Protein AF-A0A7X7MX00-F1 (afdb_monomer_lite)

Sequence (127 aa):
MGAYYIALYRVVNMSAEECCEIFKDGLYANQLFHKALGTADSYLDTKKLPGRKQWSAESHLKQYENDWIVDILDQTDTYELGYDYHQCGICKLCTDENCFDLAQYLCRFDFVLADIMGMKLERTMTA

pLDDT: mean 94.34, std 4.57, range [59.69, 97.88]

Foldseek 3Di:
DLVVLVVQVVPDPDDLVVSLVVVLVVCVVDPVNLVVLAAPCVVLPCVCVVVVQVVQVVLVVCPDVLDWNKDWDPDDPVGSTDIDTPDHSSCVVCVVVVNNVSQQSVQVVVVSSCVSNVHDDDDPDDD

Secondary structure (DSSP, 8-state):
-HHHHHHHHHHSSS-HHHHHHHHHHHHHH-HHHHHHH--HHHHH-GGGHHHHHHHHHHHTTT-STT--EEEEEPP-SS-S-EEEEEE-HHHHHHHHTT-GGGHHHHHHHHHHHHHHHT-----S---

Structure (mmCIF, N/CA/C/O backbone):
data_AF-A0A7X7MX00-F1
#
_entry.id   AF-A0A7X7MX00-F1
#
loop_
_atom_site.group_PDB
_atom_site.id
_atom_site.type_symbol
_atom_site.label_atom_id
_atom_site.label_alt_id
_atom_site.label_comp_id
_atom_site.label_asym_id
_atom_site.label_entity_id
_atom_site.label_seq_id
_atom_site.pdbx_PDB_ins_code
_atom_site.Cartn_x
_atom_site.Cartn_y
_atom_site.Cartn_z
_atom_site.occupancy
_atom_site.B_iso_or_equiv
_atom_site.auth_seq_id
_atom_site.auth_comp_id
_atom_site.auth_asym_id
_atom_site.auth_atom_id
_atom_site.pdbx_PDB_model_num
ATOM 1 N N . MET A 1 1 ? 7.329 -2.855 -1.623 1.00 82.94 1 MET A N 1
ATOM 2 C CA . MET A 1 1 ? 6.692 -3.592 -2.741 1.00 82.94 1 MET A CA 1
ATOM 3 C C . MET A 1 1 ? 6.724 -2.794 -4.037 1.00 82.94 1 MET A C 1
ATOM 5 O O . MET A 1 1 ? 7.304 -3.303 -4.981 1.00 82.94 1 MET A O 1
ATOM 9 N N . GLY A 1 2 ? 6.226 -1.547 -4.071 1.00 91.06 2 GLY A N 1
ATOM 10 C CA . GLY A 1 2 ? 6.208 -0.692 -5.276 1.00 91.06 2 GLY A CA 1
ATOM 11 C C . GLY A 1 2 ? 7.508 -0.657 -6.087 1.00 91.06 2 GLY A C 1
ATOM 12 O O . GLY A 1 2 ? 7.548 -1.136 -7.215 1.00 91.06 2 GLY A O 1
ATOM 13 N N . ALA A 1 3 ? 8.594 -0.181 -5.473 1.00 93.62 3 ALA A N 1
ATOM 14 C CA . ALA A 1 3 ? 9.901 -0.099 -6.131 1.00 93.62 3 ALA A CA 1
ATOM 15 C C . ALA A 1 3 ? 10.431 -1.460 -6.624 1.00 93.62 3 ALA A C 1
ATOM 17 O O . ALA A 1 3 ? 11.067 -1.530 -7.670 1.00 93.62 3 ALA A O 1
ATOM 18 N N . TYR A 1 4 ? 10.142 -2.551 -5.904 1.00 92.94 4 TYR A N 1
ATOM 19 C CA . TYR A 1 4 ? 10.567 -3.893 -6.311 1.00 92.94 4 TYR A CA 1
ATOM 20 C C . TYR A 1 4 ? 9.814 -4.370 -7.556 1.00 92.94 4 TYR A C 1
ATOM 22 O O . TYR A 1 4 ? 10.437 -4.893 -8.471 1.00 92.94 4 TYR A O 1
ATOM 30 N N . TYR A 1 5 ? 8.498 -4.150 -7.620 1.00 94.44 5 TYR A N 1
ATOM 31 C CA . TYR A 1 5 ? 7.704 -4.473 -8.806 1.00 94.44 5 TYR A CA 1
ATOM 32 C C . TYR A 1 5 ? 8.150 -3.655 -10.027 1.00 94.44 5 TYR A C 1
ATOM 34 O O . TYR A 1 5 ? 8.349 -4.224 -11.094 1.00 94.44 5 TYR A O 1
ATOM 42 N N . ILE A 1 6 ? 8.394 -2.348 -9.859 1.00 95.69 6 ILE A N 1
ATOM 43 C CA . ILE A 1 6 ? 8.926 -1.490 -10.933 1.00 95.69 6 ILE A CA 1
ATOM 44 C C . ILE A 1 6 ? 10.290 -2.011 -11.412 1.00 95.69 6 ILE A C 1
ATOM 46 O O . ILE A 1 6 ? 10.531 -2.111 -12.613 1.00 95.69 6 ILE A O 1
ATOM 50 N N . ALA A 1 7 ? 11.181 -2.374 -10.484 1.00 95.88 7 ALA A N 1
ATOM 51 C CA . ALA A 1 7 ? 12.486 -2.932 -10.822 1.00 95.88 7 ALA A CA 1
ATOM 52 C C . ALA A 1 7 ? 12.372 -4.278 -11.554 1.00 95.88 7 ALA A C 1
ATOM 54 O O . ALA A 1 7 ? 13.069 -4.481 -12.544 1.00 95.88 7 ALA A O 1
ATOM 55 N N . LEU A 1 8 ? 11.481 -5.167 -11.101 1.00 94.75 8 LEU A N 1
ATOM 56 C CA . LEU A 1 8 ? 11.204 -6.445 -11.755 1.00 94.75 8 LEU A CA 1
ATOM 57 C C . LEU A 1 8 ? 10.702 -6.221 -13.185 1.00 94.75 8 LEU A C 1
ATOM 59 O O . LEU A 1 8 ? 11.293 -6.758 -14.116 1.00 94.75 8 LEU A O 1
ATOM 63 N N . TYR A 1 9 ? 9.686 -5.374 -13.362 1.00 95.75 9 TYR A N 1
ATOM 64 C CA . TYR A 1 9 ? 9.115 -5.045 -14.669 1.00 95.75 9 TYR A CA 1
ATOM 65 C C . TYR A 1 9 ? 10.171 -4.537 -15.659 1.00 95.75 9 TYR A C 1
ATOM 67 O O . TYR A 1 9 ? 10.167 -4.921 -16.821 1.00 95.75 9 TYR A O 1
ATOM 75 N N . ARG A 1 10 ? 11.128 -3.725 -15.193 1.00 94.94 10 ARG A N 1
ATOM 76 C CA . ARG A 1 10 ? 12.205 -3.179 -16.038 1.00 94.94 10 ARG A CA 1
ATOM 77 C C . ARG A 1 10 ? 13.197 -4.223 -16.553 1.00 94.94 10 ARG A C 1
ATOM 79 O O . ARG A 1 10 ? 13.872 -3.956 -17.544 1.00 94.94 10 ARG A O 1
ATOM 86 N N . VAL A 1 11 ? 13.345 -5.358 -15.871 1.00 94.12 11 VAL A N 1
ATOM 87 C CA . VAL A 1 11 ? 14.343 -6.382 -16.230 1.00 94.12 11 VAL A CA 1
ATOM 88 C C . VAL A 1 11 ? 13.734 -7.614 -16.890 1.00 94.12 11 VAL A C 1
ATOM 90 O O . VAL A 1 11 ? 14.457 -8.379 -17.529 1.00 94.12 11 VAL A O 1
ATOM 93 N N . VAL A 1 12 ? 12.424 -7.821 -16.750 1.00 90.56 12 VAL A N 1
ATOM 94 C CA . VAL A 1 12 ? 11.714 -8.917 -17.414 1.00 90.56 12 VAL A CA 1
ATOM 95 C C . VAL A 1 12 ? 11.223 -8.471 -18.788 1.00 90.56 12 VAL A C 1
ATOM 97 O O . VAL A 1 12 ? 10.714 -7.371 -18.960 1.00 90.56 12 VAL A O 1
ATOM 100 N N . ASN A 1 13 ? 11.354 -9.336 -19.790 1.00 92.12 13 ASN A N 1
ATOM 101 C CA . ASN A 1 13 ? 10.825 -9.079 -21.129 1.00 92.12 13 ASN A CA 1
ATOM 102 C C . ASN A 1 13 ? 9.368 -9.564 -21.226 1.00 92.12 13 ASN A C 1
ATOM 104 O O . ASN A 1 13 ? 9.088 -10.553 -21.904 1.00 92.12 13 ASN A O 1
ATOM 108 N N . MET A 1 14 ? 8.473 -8.933 -20.463 1.00 94.75 14 MET A N 1
ATOM 109 C CA . MET A 1 14 ? 7.062 -9.321 -20.320 1.00 94.75 14 MET A CA 1
ATOM 110 C C . MET A 1 14 ? 6.166 -8.080 -20.289 1.00 94.75 14 MET A C 1
ATOM 112 O O . MET A 1 14 ? 6.632 -6.974 -20.017 1.00 94.75 14 MET A O 1
ATOM 116 N N . SER A 1 15 ? 4.871 -8.255 -20.548 1.00 95.94 15 SER A N 1
ATOM 117 C CA . SER A 1 15 ? 3.893 -7.183 -20.348 1.00 95.94 15 SER A CA 1
ATOM 118 C C . SER A 1 15 ? 3.704 -6.854 -18.861 1.00 95.94 15 SER A C 1
ATOM 120 O O . SER A 1 15 ? 4.012 -7.659 -17.979 1.00 95.94 15 SER A O 1
ATOM 122 N N . ALA A 1 16 ? 3.161 -5.668 -18.567 1.00 94.38 16 ALA A N 1
ATOM 123 C CA . ALA A 1 16 ? 2.866 -5.258 -17.193 1.00 94.38 16 ALA A CA 1
ATOM 124 C C . ALA A 1 16 ? 1.873 -6.212 -16.502 1.00 94.38 16 ALA A C 1
ATOM 126 O O . ALA A 1 16 ? 2.049 -6.532 -15.332 1.00 94.38 16 ALA A O 1
ATOM 127 N N . GLU A 1 17 ? 0.877 -6.725 -17.232 1.00 96.12 17 GLU A N 1
ATOM 128 C CA . GLU A 1 17 ? -0.080 -7.706 -16.703 1.00 96.12 17 GLU A CA 1
ATOM 129 C C . GLU A 1 17 ? 0.614 -9.031 -16.350 1.00 96.12 17 GLU A C 1
ATOM 131 O O . GLU A 1 17 ? 0.481 -9.508 -15.228 1.00 96.12 17 GLU A O 1
ATOM 136 N N . GLU A 1 18 ? 1.436 -9.589 -17.245 1.00 96.75 18 GLU A N 1
ATOM 137 C CA . GLU A 1 18 ? 2.188 -10.826 -16.967 1.00 96.75 18 GLU A CA 1
ATOM 138 C C . GLU A 1 18 ? 3.150 -10.661 -15.782 1.00 96.75 18 GLU A C 1
ATOM 140 O O . GLU A 1 18 ? 3.242 -11.535 -14.919 1.00 96.75 18 GLU A O 1
ATOM 145 N N . CYS A 1 19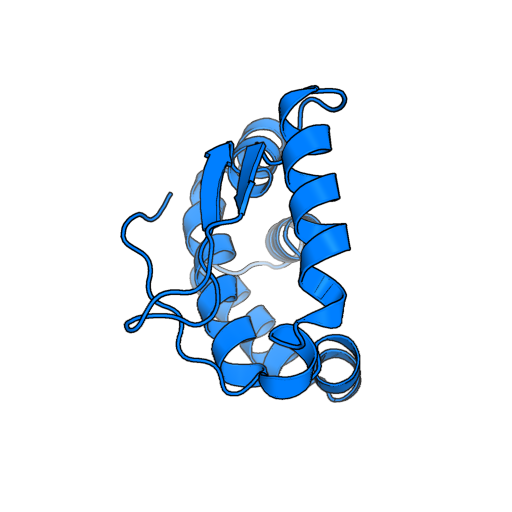 ? 3.841 -9.519 -15.701 1.00 96.25 19 CYS A N 1
ATOM 146 C CA . CYS A 1 19 ? 4.713 -9.205 -14.573 1.00 96.25 19 CYS A CA 1
ATOM 147 C C . CYS A 1 19 ? 3.921 -9.083 -13.260 1.00 96.25 19 CYS A C 1
ATOM 149 O O . CYS A 1 19 ? 4.391 -9.530 -12.212 1.00 96.25 19 CYS A O 1
ATOM 151 N N . CYS A 1 20 ? 2.729 -8.478 -13.302 1.00 95.69 20 CYS A N 1
ATOM 152 C CA . CYS A 1 20 ? 1.835 -8.347 -12.152 1.00 95.69 20 CYS A CA 1
ATOM 153 C C . CYS A 1 20 ? 1.378 -9.717 -11.647 1.00 95.69 20 CYS A C 1
ATOM 155 O O . CYS A 1 20 ? 1.444 -9.970 -10.444 1.00 95.69 20 CYS A O 1
ATOM 157 N N . GLU A 1 21 ? 0.981 -10.610 -12.552 1.00 96.38 21 GLU A N 1
ATOM 158 C CA . GLU A 1 21 ? 0.533 -11.963 -12.218 1.00 96.38 21 GLU A CA 1
ATOM 159 C C . GLU A 1 21 ? 1.657 -12.802 -11.600 1.00 96.38 21 GLU A C 1
ATOM 161 O O . GLU A 1 21 ? 1.471 -13.377 -10.530 1.00 96.38 21 GLU A O 1
ATOM 166 N N . ILE A 1 22 ? 2.861 -12.785 -12.180 1.00 95.38 22 ILE A N 1
ATOM 167 C CA . ILE A 1 22 ? 4.014 -13.500 -11.607 1.00 95.38 22 ILE A CA 1
ATOM 168 C C . ILE A 1 22 ? 4.372 -12.952 -10.225 1.00 95.38 22 ILE A C 1
ATOM 170 O O . ILE A 1 22 ? 4.676 -13.718 -9.307 1.00 95.38 22 ILE A O 1
ATOM 174 N N . PHE A 1 23 ? 4.344 -11.627 -10.053 1.00 95.81 23 PHE A N 1
ATOM 175 C CA . PHE A 1 23 ? 4.638 -11.028 -8.757 1.00 95.81 23 PHE A CA 1
ATOM 176 C C . PHE A 1 23 ? 3.573 -11.400 -7.720 1.00 95.81 23 PHE A C 1
ATOM 178 O O . PHE A 1 23 ? 3.926 -11.798 -6.611 1.00 95.81 23 PHE A O 1
ATOM 185 N N . LYS A 1 24 ? 2.288 -11.352 -8.092 1.00 96.31 24 LYS A N 1
ATOM 186 C CA . LYS A 1 24 ? 1.160 -11.800 -7.265 1.00 96.31 24 LYS A CA 1
ATOM 187 C C . LYS A 1 24 ? 1.324 -13.258 -6.829 1.00 96.31 24 LYS A C 1
ATOM 189 O O . LYS A 1 24 ? 1.253 -13.537 -5.633 1.00 96.31 24 LYS A O 1
ATOM 194 N N . ASP A 1 25 ? 1.579 -14.166 -7.765 1.00 96.81 25 ASP A N 1
ATOM 195 C CA . ASP A 1 25 ? 1.765 -15.592 -7.476 1.00 96.81 25 ASP A CA 1
ATOM 196 C C . ASP A 1 25 ? 2.959 -15.816 -6.542 1.00 96.81 25 ASP A C 1
ATOM 198 O O . ASP A 1 25 ? 2.893 -16.607 -5.599 1.00 96.81 25 ASP A O 1
ATOM 202 N N . GLY A 1 26 ? 4.034 -15.048 -6.745 1.00 95.38 26 GLY A N 1
ATOM 203 C CA . GLY A 1 26 ? 5.183 -15.019 -5.849 1.00 95.38 26 GLY A CA 1
ATOM 204 C C . GLY A 1 26 ? 4.827 -14.585 -4.424 1.00 95.38 26 GLY A C 1
ATOM 205 O O . GLY A 1 26 ? 5.337 -15.179 -3.474 1.00 95.38 26 GLY A O 1
ATOM 206 N N . LEU A 1 27 ? 3.947 -13.591 -4.251 1.00 95.69 27 LEU A N 1
ATOM 207 C CA . LEU A 1 27 ? 3.477 -13.163 -2.927 1.00 95.69 27 LEU A CA 1
ATOM 208 C C . LEU A 1 27 ? 2.653 -14.261 -2.238 1.00 95.69 27 LEU A C 1
ATOM 210 O O . LEU A 1 27 ? 2.942 -14.565 -1.081 1.00 95.69 27 LEU A O 1
ATOM 214 N N . TYR A 1 28 ? 1.708 -14.895 -2.945 1.00 97.00 28 TYR A N 1
ATOM 215 C CA . TYR A 1 28 ? 0.878 -15.990 -2.409 1.00 97.00 28 TYR A CA 1
ATOM 216 C C . TYR A 1 28 ? 1.671 -17.257 -2.066 1.00 97.00 28 TYR A C 1
ATOM 218 O O . TYR A 1 28 ? 1.328 -17.989 -1.139 1.00 97.00 28 TYR A O 1
ATOM 226 N N . ALA A 1 29 ? 2.729 -17.559 -2.820 1.00 97.44 29 ALA A N 1
ATOM 227 C CA . ALA A 1 29 ? 3.553 -18.739 -2.570 1.00 97.44 29 ALA A CA 1
ATOM 228 C C . ALA A 1 29 ? 4.567 -18.533 -1.426 1.00 97.44 29 ALA A C 1
ATOM 230 O O . ALA A 1 29 ? 5.156 -19.497 -0.923 1.00 97.44 29 ALA 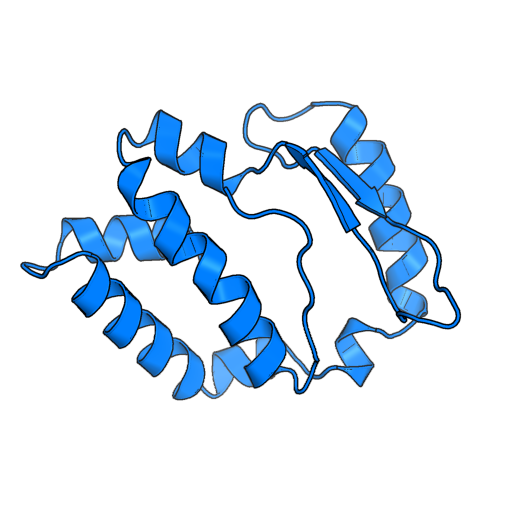A O 1
ATOM 231 N N . ASN A 1 30 ? 4.816 -17.287 -1.008 1.00 96.19 30 ASN A N 1
ATOM 232 C CA . ASN A 1 30 ? 5.908 -16.959 -0.100 1.00 96.19 30 ASN A CA 1
ATOM 233 C C . ASN A 1 30 ? 5.495 -17.042 1.379 1.00 96.19 30 ASN A C 1
ATOM 235 O O . ASN A 1 30 ? 4.989 -16.093 1.975 1.00 96.19 30 ASN A O 1
ATOM 239 N N . GLN A 1 31 ? 5.836 -18.155 2.030 1.00 95.81 31 GLN A N 1
ATOM 240 C CA . GLN A 1 31 ? 5.546 -18.368 3.455 1.00 95.81 31 GLN A CA 1
ATOM 241 C C . GLN A 1 31 ? 6.160 -17.313 4.391 1.00 95.81 31 GLN A C 1
ATOM 243 O O . GLN A 1 31 ? 5.593 -17.024 5.446 1.00 95.81 31 GLN A O 1
ATOM 248 N N . LEU A 1 32 ? 7.326 -16.753 4.049 1.00 96.19 32 LEU A N 1
ATOM 249 C CA . LEU A 1 32 ? 7.941 -15.695 4.853 1.00 96.19 32 LEU A CA 1
ATOM 250 C C . LEU A 1 32 ? 7.138 -14.399 4.739 1.00 96.19 32 LEU A C 1
ATOM 252 O O . LEU A 1 32 ? 6.936 -13.721 5.744 1.00 96.19 32 LEU A O 1
ATOM 256 N N . PHE A 1 33 ? 6.644 -14.092 3.541 1.00 95.19 33 PHE A N 1
ATOM 257 C CA . PHE A 1 33 ? 5.787 -12.939 3.312 1.00 95.19 33 PHE A CA 1
ATOM 258 C C . PHE A 1 33 ? 4.489 -13.038 4.117 1.00 95.19 33 PHE A C 1
ATOM 260 O O . PHE A 1 33 ? 4.141 -12.092 4.815 1.00 95.19 33 PHE A O 1
ATOM 267 N N . HIS A 1 34 ? 3.848 -14.211 4.135 1.00 96.12 34 HIS A N 1
ATOM 268 C CA . HIS A 1 34 ? 2.643 -14.449 4.938 1.00 96.12 34 HIS A CA 1
ATOM 269 C C . HIS A 1 34 ? 2.900 -14.233 6.436 1.00 96.12 34 HIS A C 1
ATOM 271 O O . HIS A 1 34 ? 2.120 -13.575 7.120 1.00 96.12 34 HIS A O 1
ATOM 277 N N . LYS A 1 35 ? 4.030 -14.736 6.954 1.00 95.25 35 LYS A N 1
ATOM 278 C CA . LYS A 1 35 ? 4.420 -14.526 8.359 1.00 95.25 35 LYS A CA 1
ATOM 279 C C . LYS A 1 35 ? 4.684 -13.056 8.683 1.00 95.25 35 LYS A C 1
ATOM 281 O O . LYS A 1 35 ? 4.349 -12.618 9.777 1.00 95.25 35 LYS A O 1
ATOM 286 N N . ALA A 1 36 ? 5.311 -12.322 7.764 1.00 94.25 36 ALA A N 1
ATOM 287 C CA . ALA A 1 36 ? 5.617 -10.907 7.949 1.00 94.25 36 ALA A CA 1
ATOM 288 C C . ALA A 1 36 ? 4.363 -10.024 7.870 1.00 94.25 36 ALA A C 1
ATOM 290 O O . ALA A 1 36 ? 4.246 -9.066 8.630 1.00 94.25 36 ALA A O 1
ATOM 291 N N . LEU A 1 37 ? 3.439 -10.349 6.963 1.00 94.06 37 LEU A N 1
ATOM 292 C CA . LEU A 1 37 ? 2.189 -9.618 6.779 1.00 94.06 37 LEU A CA 1
ATOM 293 C C . LEU A 1 37 ? 1.221 -9.848 7.952 1.00 94.06 37 LEU A C 1
ATOM 295 O O . LEU A 1 37 ? 0.622 -8.896 8.451 1.00 94.06 37 LEU A O 1
ATOM 299 N N . GLY A 1 38 ? 1.133 -11.091 8.434 1.00 95.38 38 GLY A N 1
ATOM 300 C CA . GLY A 1 38 ? 0.268 -11.483 9.543 1.00 95.38 38 GLY A CA 1
ATOM 301 C C . GLY A 1 38 ? -1.155 -11.828 9.103 1.00 95.38 38 GLY A C 1
ATOM 302 O O . GLY A 1 38 ? -1.401 -12.205 7.961 1.00 95.38 38 GLY A O 1
ATOM 303 N N . THR A 1 39 ? -2.091 -11.733 10.043 1.00 97.00 39 THR A N 1
ATOM 304 C CA . THR A 1 39 ? -3.523 -12.026 9.855 1.00 97.00 39 THR A CA 1
ATOM 305 C C . THR A 1 39 ? -4.379 -10.786 10.086 1.00 97.00 39 THR A C 1
ATOM 307 O O . THR A 1 39 ? -3.903 -9.818 10.690 1.00 97.00 39 THR A O 1
ATOM 310 N N . ALA A 1 40 ? -5.653 -10.854 9.694 1.00 96.00 40 ALA A N 1
ATOM 311 C CA . ALA A 1 40 ? -6.682 -9.866 10.006 1.00 96.00 40 ALA A CA 1
ATO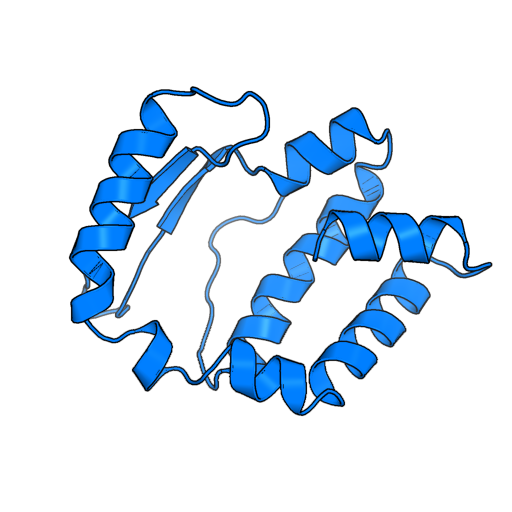M 312 C C . ALA A 1 40 ? -6.661 -9.458 11.486 1.00 96.00 40 ALA A C 1
ATOM 314 O O . ALA A 1 40 ? -6.449 -8.285 11.780 1.00 96.00 40 ALA A O 1
ATOM 315 N N . ASP A 1 41 ? -6.734 -10.420 12.412 1.00 96.00 41 ASP A N 1
ATOM 316 C CA . ASP A 1 41 ? -6.698 -10.159 13.860 1.00 96.00 41 ASP A CA 1
ATOM 317 C C . ASP A 1 41 ? -5.470 -9.343 14.270 1.00 96.00 41 ASP A C 1
ATOM 319 O O . ASP A 1 41 ? -5.555 -8.365 15.011 1.00 96.00 41 ASP A O 1
ATOM 323 N N . SER A 1 42 ? -4.298 -9.720 13.753 1.00 94.81 42 SER A N 1
ATOM 324 C CA . SER A 1 42 ? -3.061 -9.014 14.068 1.00 94.81 42 SER A CA 1
ATOM 325 C C . SER A 1 42 ? -3.018 -7.620 13.442 1.00 94.81 42 SER A C 1
ATOM 327 O O . SER A 1 42 ? -2.420 -6.707 14.011 1.00 94.81 42 SER A O 1
ATOM 329 N N . TYR A 1 43 ? -3.601 -7.439 12.255 1.00 94.56 43 TYR A N 1
ATOM 330 C CA . TYR A 1 43 ? -3.624 -6.173 11.532 1.00 94.56 43 TYR A CA 1
ATOM 331 C C . TYR A 1 43 ? -4.641 -5.203 12.140 1.00 94.56 43 TYR A C 1
ATOM 333 O O . TYR A 1 43 ? -4.371 -4.005 12.212 1.00 94.56 43 TYR A O 1
ATOM 341 N N . LEU A 1 44 ? -5.774 -5.708 12.616 1.00 94.25 44 LEU A N 1
ATOM 342 C CA . LEU A 1 44 ? -6.875 -4.937 13.187 1.00 94.25 44 LEU A CA 1
ATOM 343 C C . LEU A 1 44 ? -6.771 -4.773 14.713 1.00 94.25 44 LEU A C 1
ATOM 345 O O . LEU A 1 44 ? -7.571 -4.039 15.286 1.00 94.25 44 LEU A O 1
ATOM 349 N N . ASP A 1 45 ? -5.760 -5.363 15.371 1.00 94.88 45 ASP A N 1
ATOM 350 C CA . ASP A 1 45 ? -5.527 -5.187 16.813 1.00 94.88 45 ASP A CA 1
ATOM 351 C C . ASP A 1 45 ? -5.506 -3.690 17.185 1.00 94.88 45 ASP A C 1
ATOM 353 O O . ASP A 1 45 ? -4.683 -2.901 16.701 1.00 94.88 45 ASP A O 1
ATOM 357 N N . THR A 1 46 ? -6.406 -3.307 18.092 1.00 93.06 46 THR A N 1
ATOM 358 C CA . THR A 1 46 ? -6.614 -1.928 18.550 1.00 93.06 46 THR A CA 1
ATOM 359 C C . THR A 1 46 ? -5.365 -1.314 19.179 1.00 93.06 46 THR A C 1
ATOM 361 O O . THR A 1 46 ? -5.198 -0.094 19.151 1.00 93.06 46 THR A O 1
ATOM 364 N N . LYS A 1 47 ? -4.412 -2.133 19.646 1.00 95.56 47 LYS A N 1
ATOM 365 C CA . LYS A 1 47 ? -3.092 -1.673 20.113 1.00 95.56 47 LYS A CA 1
ATOM 366 C C . LYS A 1 47 ? -2.288 -0.951 19.031 1.00 95.56 47 LYS A C 1
ATOM 368 O O . LYS A 1 47 ? -1.396 -0.174 19.362 1.00 95.56 47 LYS A O 1
ATOM 373 N N . LYS A 1 48 ? -2.580 -1.189 17.746 1.00 94.69 48 LYS A N 1
ATOM 374 C CA . LYS A 1 48 ? -1.930 -0.504 16.617 1.00 94.69 48 LYS A CA 1
ATOM 375 C C . LYS A 1 48 ? -2.530 0.875 16.331 1.00 94.69 48 LYS A C 1
ATOM 377 O O . LYS A 1 48 ? -1.881 1.683 15.666 1.00 94.69 48 LYS A O 1
ATOM 382 N N . LEU A 1 49 ? -3.737 1.170 16.825 1.00 94.00 49 LEU A N 1
ATOM 383 C CA . LEU A 1 49 ? -4.451 2.411 16.515 1.00 94.00 49 LEU A CA 1
ATOM 384 C C . LEU A 1 49 ? -3.703 3.681 16.964 1.00 94.00 49 LEU A C 1
ATOM 386 O O . LEU A 1 49 ? -3.613 4.599 16.148 1.00 94.00 49 LEU A O 1
ATOM 390 N N . PRO A 1 50 ? -3.098 3.756 18.170 1.00 96.12 50 PRO A N 1
ATOM 391 C CA . PRO A 1 50 ? -2.324 4.933 18.568 1.00 96.12 50 PRO A CA 1
ATOM 392 C C . PRO A 1 50 ? -1.169 5.235 17.607 1.00 96.12 50 PRO A C 1
ATOM 394 O O . PRO A 1 50 ? -1.013 6.373 17.174 1.00 96.12 50 PRO A O 1
ATOM 397 N N . GLY A 1 51 ? -0.416 4.206 17.198 1.00 97.25 51 GLY A N 1
ATOM 398 C CA . GLY A 1 51 ? 0.675 4.358 16.232 1.00 97.25 51 GLY A CA 1
ATOM 399 C C . GLY A 1 51 ? 0.184 4.792 14.849 1.00 97.25 51 GLY A C 1
ATOM 400 O O . GLY A 1 51 ? 0.810 5.626 14.203 1.00 97.25 51 GLY A O 1
ATOM 401 N N . ARG A 1 52 ? -0.980 4.299 14.409 1.00 96.94 52 ARG A N 1
ATOM 402 C CA . ARG A 1 52 ? -1.612 4.742 13.155 1.00 96.94 52 ARG A CA 1
ATOM 403 C C . ARG A 1 52 ? -2.039 6.209 13.212 1.00 96.94 52 ARG A C 1
ATOM 405 O O . ARG A 1 52 ? -1.784 6.948 12.268 1.00 96.94 52 ARG A O 1
ATOM 412 N N . LYS A 1 53 ? -2.663 6.646 14.309 1.00 97.00 53 LYS A N 1
ATOM 413 C CA . LYS A 1 53 ? -3.069 8.050 14.503 1.00 97.00 53 LYS A CA 1
ATOM 414 C C . LYS A 1 53 ? -1.853 8.979 14.581 1.00 97.00 53 LYS A C 1
ATOM 416 O O . LYS A 1 53 ? -1.900 10.071 14.025 1.00 97.00 53 LYS A O 1
ATOM 421 N N . GLN A 1 54 ? -0.758 8.528 15.196 1.00 97.69 54 GLN A N 1
ATOM 422 C CA . GLN A 1 54 ? 0.519 9.240 15.150 1.00 97.69 54 GLN A CA 1
ATOM 423 C C . GLN A 1 54 ? 1.037 9.362 13.709 1.00 97.69 54 GLN A C 1
ATOM 425 O O . GLN A 1 54 ? 1.319 10.472 13.270 1.00 97.69 54 GLN A O 1
ATOM 430 N N . TRP A 1 55 ? 1.080 8.258 12.954 1.00 96.69 55 TRP A N 1
ATOM 431 C CA . TRP A 1 55 ? 1.495 8.273 11.547 1.00 96.69 55 TRP A CA 1
ATOM 432 C C . TRP A 1 55 ? 0.641 9.222 10.694 1.00 96.69 55 TRP A C 1
ATOM 434 O O . TRP A 1 55 ? 1.176 9.964 9.878 1.00 96.69 55 TRP A O 1
ATOM 444 N N . SER A 1 56 ? -0.675 9.264 10.918 1.00 97.62 56 SER A N 1
ATOM 445 C CA . SER A 1 56 ? -1.568 10.231 10.269 1.00 97.62 56 SER A CA 1
ATOM 446 C C . SER A 1 56 ? -1.145 11.671 10.542 1.00 97.62 56 SER A C 1
ATOM 448 O O . SER A 1 56 ? -0.915 12.423 9.595 1.00 97.62 56 SER A O 1
ATOM 450 N N . ALA A 1 57 ? -0.956 12.039 11.813 1.00 97.69 57 ALA A N 1
ATOM 451 C CA . ALA A 1 57 ? -0.521 13.382 12.189 1.00 97.69 57 ALA A CA 1
ATOM 452 C C . ALA A 1 57 ? 0.839 13.745 11.568 1.00 97.69 57 ALA A C 1
ATOM 454 O O . ALA A 1 57 ? 1.004 14.847 11.047 1.00 97.69 57 ALA A O 1
ATOM 455 N N . GLU A 1 58 ? 1.789 12.807 11.571 1.00 97.44 58 GLU A N 1
ATOM 456 C CA . GLU A 1 58 ? 3.110 12.975 10.957 1.00 97.44 58 GLU A CA 1
ATOM 457 C C . GLU A 1 58 ? 3.025 13.128 9.432 1.00 97.44 58 GLU A C 1
ATOM 459 O O . GLU A 1 58 ? 3.717 13.968 8.859 1.00 97.44 58 GLU A O 1
ATOM 464 N N . SER A 1 59 ? 2.128 12.394 8.770 1.00 97.25 59 SER A N 1
ATOM 465 C CA . SER A 1 59 ? 1.944 12.460 7.315 1.00 97.25 59 SER A CA 1
ATOM 466 C C . SER A 1 59 ? 1.540 13.862 6.834 1.00 97.25 59 SER A C 1
ATOM 468 O O . SER A 1 59 ? 2.009 14.345 5.801 1.00 97.25 59 SER A O 1
ATOM 470 N N . HIS A 1 60 ? 0.743 14.581 7.632 1.00 97.56 60 HIS A N 1
ATOM 471 C CA . HIS A 1 60 ? 0.318 15.953 7.337 1.00 97.56 60 HIS A CA 1
ATOM 472 C C . HIS A 1 60 ? 1.415 17.001 7.546 1.00 97.56 60 HIS A C 1
ATOM 474 O O . HIS A 1 60 ? 1.281 18.121 7.048 1.00 97.56 60 HIS A O 1
ATOM 480 N N . LEU A 1 61 ? 2.526 16.650 8.208 1.00 97.19 61 LEU A N 1
ATOM 481 C CA . LEU A 1 61 ? 3.709 17.515 8.289 1.00 97.19 61 LEU A CA 1
ATOM 482 C C . LEU A 1 61 ? 4.444 17.614 6.948 1.00 97.19 61 LEU A C 1
ATOM 484 O O . LEU A 1 61 ? 5.248 18.529 6.772 1.00 97.19 61 LEU A O 1
ATOM 488 N N . LYS A 1 62 ? 4.163 16.698 6.005 1.00 94.94 62 LYS A N 1
ATOM 489 C CA . LYS A 1 62 ? 4.743 16.678 4.651 1.00 94.94 62 LYS A CA 1
ATOM 490 C C . LYS A 1 62 ? 6.272 16.739 4.669 1.00 94.94 62 LYS A C 1
ATOM 492 O O . LYS A 1 62 ? 6.886 17.428 3.858 1.00 94.94 62 LYS A O 1
ATOM 497 N N . GLN A 1 63 ? 6.883 16.036 5.621 1.00 94.88 63 GLN A N 1
ATOM 498 C CA . GLN A 1 63 ? 8.333 16.045 5.801 1.00 94.88 63 GLN A CA 1
ATOM 499 C C . GLN A 1 63 ? 9.067 15.452 4.591 1.00 94.88 63 GLN A C 1
ATOM 501 O O . GLN A 1 63 ? 10.150 15.921 4.242 1.00 94.88 63 GLN A O 1
ATOM 506 N N . TYR A 1 64 ? 8.473 14.442 3.953 1.00 91.25 64 TYR A N 1
ATOM 507 C CA . TYR A 1 64 ? 9.041 13.754 2.802 1.00 91.25 64 TYR A CA 1
ATOM 508 C C . TYR A 1 64 ? 8.122 13.901 1.589 1.00 91.25 64 TYR A C 1
ATOM 510 O O . TYR A 1 64 ? 6.914 13.684 1.670 1.00 91.25 64 TYR A O 1
ATOM 518 N N . GLU A 1 65 ? 8.707 14.265 0.449 1.00 90.25 65 GLU A N 1
ATOM 519 C CA . GLU A 1 65 ? 7.979 14.541 -0.795 1.00 90.25 65 GLU A CA 1
ATOM 520 C C . GLU A 1 65 ? 7.125 13.351 -1.248 1.00 90.25 65 GLU A C 1
ATOM 522 O O . GLU A 1 65 ? 5.961 13.532 -1.607 1.00 90.25 65 GLU A O 1
ATOM 527 N N . ASN A 1 66 ? 7.667 12.136 -1.140 1.00 88.81 66 ASN A N 1
ATOM 528 C CA . ASN A 1 66 ? 7.056 10.906 -1.648 1.00 88.81 66 ASN A CA 1
ATOM 529 C C . ASN A 1 66 ? 6.181 10.154 -0.643 1.00 88.81 66 ASN A C 1
ATOM 531 O O . ASN A 1 66 ? 5.712 9.054 -0.940 1.00 88.81 66 ASN A O 1
ATOM 535 N N . ASP A 1 67 ? 5.904 10.757 0.511 1.00 91.50 67 ASP A N 1
ATOM 536 C CA . ASP A 1 67 ? 5.036 10.140 1.502 1.00 91.50 67 ASP A CA 1
ATOM 537 C C . ASP A 1 67 ? 3.556 10.206 1.111 1.00 91.50 67 ASP A C 1
ATOM 539 O O . ASP A 1 67 ? 3.090 11.050 0.325 1.00 91.50 67 ASP A O 1
ATOM 543 N N . TRP A 1 68 ? 2.815 9.267 1.698 1.00 94.88 68 TRP A N 1
ATOM 544 C CA . TRP A 1 68 ? 1.364 9.309 1.754 1.00 94.88 68 TRP A CA 1
ATOM 545 C C . TRP A 1 68 ? 0.929 10.459 2.656 1.00 94.88 68 TRP A C 1
ATOM 547 O O . TRP A 1 68 ? 1.597 10.758 3.638 1.00 94.88 68 TRP A O 1
ATOM 557 N N . ILE A 1 69 ? -0.226 11.046 2.355 1.00 97.19 69 ILE A N 1
ATOM 558 C CA . ILE A 1 69 ? -0.966 11.880 3.308 1.00 97.19 69 ILE A CA 1
ATOM 559 C C . ILE A 1 69 ? -2.260 11.146 3.590 1.00 97.19 69 ILE A C 1
ATOM 561 O O . ILE A 1 69 ? -3.008 10.853 2.652 1.00 97.19 69 ILE A O 1
ATOM 565 N N . VAL A 1 70 ? -2.491 10.811 4.857 1.00 97.00 70 VAL A N 1
ATOM 566 C CA . VAL A 1 70 ? -3.536 9.867 5.241 1.00 97.00 70 VAL A CA 1
ATOM 567 C C . VAL A 1 70 ? -4.225 10.276 6.535 1.00 97.00 70 VAL A C 1
ATOM 569 O O . VAL A 1 70 ? -3.571 10.637 7.516 1.00 97.00 70 VAL A O 1
ATOM 572 N N . ASP A 1 71 ? -5.546 10.139 6.554 1.00 97.88 71 ASP A N 1
ATOM 573 C CA . ASP A 1 71 ? -6.338 10.164 7.778 1.00 97.88 71 ASP A CA 1
ATOM 574 C C . ASP A 1 71 ? -6.730 8.746 8.176 1.00 97.88 71 ASP A C 1
ATOM 576 O O . ASP A 1 71 ? -7.172 7.942 7.354 1.00 97.88 71 ASP A O 1
ATOM 580 N N . ILE A 1 72 ? -6.567 8.436 9.462 1.00 97.44 72 ILE A N 1
ATOM 581 C CA . ILE A 1 72 ? -7.050 7.181 10.041 1.00 97.44 72 ILE A CA 1
ATOM 582 C C . ILE A 1 72 ? -8.438 7.438 10.588 1.00 97.44 72 ILE A C 1
ATOM 584 O O . ILE A 1 72 ? -8.602 8.238 11.515 1.00 97.44 72 ILE A O 1
ATOM 588 N N . LEU A 1 73 ? -9.421 6.738 10.045 1.00 94.88 73 LEU A N 1
ATOM 589 C CA . LEU A 1 73 ? -10.806 6.858 10.467 1.00 94.88 73 LEU A CA 1
ATOM 590 C C . LEU A 1 73 ? -11.057 5.995 11.700 1.00 94.88 73 LEU A C 1
ATOM 592 O O . LEU A 1 73 ? -10.413 4.963 11.907 1.00 94.88 73 LEU A O 1
ATOM 596 N N . ASP A 1 74 ? -11.990 6.440 12.533 1.00 91.06 74 ASP A N 1
ATOM 597 C CA . ASP A 1 74 ? -12.455 5.634 13.654 1.00 91.06 74 ASP A CA 1
ATOM 598 C C . ASP A 1 74 ? -13.313 4.470 13.146 1.00 91.06 74 ASP A C 1
ATOM 600 O O . ASP A 1 74 ? -13.926 4.543 12.077 1.00 91.06 74 ASP A O 1
ATOM 604 N N . GLN A 1 75 ? -13.331 3.386 13.919 1.00 92.81 75 GLN A N 1
ATOM 605 C CA . GLN A 1 75 ? -14.179 2.229 13.657 1.00 92.81 75 GLN A CA 1
ATOM 606 C C . GLN A 1 75 ? -15.657 2.640 13.608 1.00 92.81 75 GLN A C 1
ATOM 608 O O . GLN A 1 75 ? -16.111 3.483 14.383 1.00 92.81 75 GLN A O 1
ATOM 613 N N . THR A 1 76 ? -16.414 1.992 12.724 1.00 93.69 76 THR A N 1
ATOM 614 C CA . THR A 1 76 ? -17.869 2.144 12.623 1.00 93.69 76 THR A CA 1
ATOM 615 C C . THR A 1 76 ? -18.553 0.782 12.696 1.00 93.69 76 THR A C 1
ATOM 617 O O . THR A 1 76 ? -17.896 -0.258 12.726 1.00 93.69 76 THR A O 1
ATOM 620 N N . ASP A 1 77 ? -19.884 0.772 12.647 1.00 94.44 77 ASP A N 1
ATOM 621 C CA . ASP A 1 77 ? -20.666 -0.467 12.530 1.00 94.44 77 ASP A CA 1
ATOM 622 C C . ASP A 1 77 ? -20.461 -1.180 11.178 1.00 94.44 77 ASP A C 1
ATOM 624 O O . ASP A 1 77 ? -20.853 -2.334 11.017 1.00 94.44 77 ASP A O 1
ATOM 628 N N . THR A 1 78 ? -19.867 -0.497 10.192 1.00 93.50 78 THR A N 1
ATOM 629 C CA . THR A 1 78 ? -19.692 -1.011 8.822 1.00 93.50 78 THR A CA 1
ATOM 630 C C . THR A 1 78 ? -18.268 -1.462 8.506 1.00 93.50 78 THR A C 1
ATOM 632 O O . THR A 1 78 ? -18.078 -2.264 7.594 1.00 93.50 78 THR A O 1
ATOM 635 N N . TYR A 1 79 ? -17.272 -0.978 9.251 1.00 94.12 79 TYR A N 1
ATOM 636 C CA . TYR A 1 79 ? -15.868 -1.342 9.068 1.00 94.12 79 TYR A CA 1
ATOM 637 C C . TYR A 1 79 ? -15.071 -1.184 10.367 1.00 94.12 79 TYR A C 1
ATOM 639 O O . TYR A 1 79 ? -15.304 -0.267 11.155 1.00 94.12 79 TYR A O 1
ATOM 647 N N . GLU A 1 80 ? -14.074 -2.048 10.555 1.00 95.00 80 GLU A N 1
ATOM 648 C CA . GLU A 1 80 ? -13.188 -2.044 11.730 1.00 95.00 80 GLU A CA 1
ATOM 649 C C . GLU A 1 80 ? -12.071 -0.995 11.634 1.00 95.00 80 GLU A C 1
ATOM 651 O O . GLU A 1 80 ? -11.558 -0.522 12.647 1.00 95.00 80 GLU A O 1
ATOM 656 N N . LEU A 1 81 ? -11.690 -0.615 10.413 1.00 95.56 81 LEU A N 1
ATOM 657 C CA . LEU A 1 81 ? -10.606 0.320 10.142 1.00 95.56 81 LEU A CA 1
ATOM 658 C C . LEU A 1 81 ? -10.817 1.003 8.791 1.00 95.56 81 LEU A C 1
ATOM 660 O O . LEU A 1 81 ? -11.042 0.326 7.790 1.00 95.56 81 LEU A O 1
ATOM 664 N N . GLY A 1 82 ? -10.701 2.330 8.764 1.00 95.62 82 GLY A N 1
ATOM 665 C CA . GLY A 1 82 ? -10.824 3.128 7.546 1.00 95.62 82 GLY A CA 1
ATOM 666 C C . GLY A 1 82 ? -9.629 4.052 7.337 1.00 95.62 82 GLY A C 1
ATOM 667 O O . GLY A 1 82 ? -8.969 4.465 8.295 1.00 95.62 82 GLY A O 1
ATOM 668 N N . TYR A 1 83 ? -9.372 4.375 6.073 1.00 96.00 83 TYR A N 1
ATOM 669 C CA . TYR A 1 83 ? -8.300 5.262 5.640 1.00 96.00 83 TYR A CA 1
ATOM 670 C C . TYR A 1 83 ? -8.824 6.222 4.576 1.00 96.00 83 TYR A C 1
ATOM 672 O O . TYR A 1 83 ? -9.328 5.760 3.552 1.00 96.00 83 TYR A O 1
ATOM 680 N N . ASP A 1 84 ? -8.615 7.523 4.773 1.00 96.31 84 ASP A N 1
ATOM 681 C CA . ASP A 1 84 ? -8.752 8.511 3.702 1.00 96.31 84 ASP A CA 1
ATOM 682 C C . ASP A 1 84 ? -7.359 8.897 3.206 1.00 96.31 84 ASP A C 1
ATOM 684 O O . ASP A 1 84 ? -6.558 9.489 3.931 1.00 96.31 84 ASP A O 1
ATOM 688 N N . TYR A 1 85 ? -7.052 8.535 1.961 1.00 94.56 85 TYR A N 1
ATOM 689 C CA . TYR A 1 85 ? -5.788 8.881 1.319 1.00 94.56 85 TYR A CA 1
ATOM 690 C C . TYR A 1 85 ? -5.937 10.172 0.515 1.00 94.56 85 TYR A C 1
ATOM 692 O O . TYR A 1 85 ? -6.586 10.193 -0.529 1.00 94.56 85 TYR A O 1
ATOM 700 N N . HIS A 1 86 ? -5.265 11.232 0.959 1.00 94.44 86 HIS A N 1
ATOM 701 C CA . HIS A 1 86 ? -5.207 12.519 0.253 1.00 94.44 86 HIS A CA 1
ATOM 702 C C . HIS A 1 86 ? -4.051 12.575 -0.744 1.00 94.44 86 HIS A C 1
ATOM 704 O O . HIS A 1 86 ? -4.115 13.278 -1.751 1.00 94.44 86 HIS A O 1
ATOM 710 N N . GLN A 1 87 ? -2.976 11.834 -0.463 1.00 94.50 87 GLN A N 1
ATOM 711 C CA . GLN A 1 87 ? -1.851 11.642 -1.374 1.00 94.50 87 GLN A CA 1
ATOM 712 C C . GLN A 1 87 ? -1.348 10.202 -1.299 1.00 94.50 87 GLN A C 1
ATOM 714 O O . GLN A 1 87 ? -1.237 9.629 -0.216 1.00 94.50 87 GLN A O 1
ATOM 719 N N . CYS A 1 88 ? -1.016 9.633 -2.458 1.00 92.44 88 CYS A N 1
ATOM 720 C CA . CYS A 1 88 ? -0.533 8.262 -2.585 1.00 92.44 88 CYS A CA 1
ATOM 721 C C . CYS A 1 88 ? 0.962 8.239 -2.925 1.00 92.44 88 CYS A C 1
ATOM 723 O O . CYS A 1 88 ? 1.366 8.724 -3.985 1.00 92.44 88 CYS A O 1
ATOM 725 N N . GLY A 1 89 ? 1.768 7.619 -2.059 1.00 93.25 89 GLY A N 1
ATOM 726 C CA . GLY A 1 89 ? 3.207 7.463 -2.286 1.00 93.25 89 GLY A CA 1
ATOM 727 C C . GLY A 1 89 ? 3.541 6.589 -3.500 1.00 93.25 89 GLY A C 1
ATOM 728 O O . GLY A 1 89 ? 4.520 6.851 -4.191 1.00 93.25 89 GLY A O 1
ATOM 729 N N . ILE A 1 90 ? 2.694 5.606 -3.841 1.00 94.00 90 ILE A N 1
ATOM 730 C CA . ILE A 1 90 ? 2.867 4.809 -5.069 1.00 94.00 90 ILE A CA 1
ATOM 731 C C . ILE A 1 90 ? 2.706 5.670 -6.321 1.00 94.00 90 ILE A C 1
ATOM 733 O O . ILE A 1 90 ? 3.517 5.558 -7.235 1.00 94.00 90 ILE A O 1
ATOM 737 N N . CYS A 1 91 ? 1.689 6.533 -6.370 1.00 93.81 91 CYS A N 1
ATOM 738 C CA . CYS A 1 91 ? 1.448 7.392 -7.530 1.00 93.81 91 CYS A CA 1
ATOM 739 C C . CYS A 1 91 ? 2.604 8.373 -7.753 1.00 93.81 91 CYS A C 1
ATOM 741 O O . CYS A 1 91 ? 3.030 8.562 -8.892 1.00 93.81 91 CYS A O 1
ATOM 743 N N . LYS A 1 92 ? 3.145 8.953 -6.672 1.00 94.88 92 LYS A N 1
ATOM 744 C CA . LYS A 1 92 ? 4.346 9.798 -6.741 1.00 94.88 92 LYS A CA 1
ATOM 745 C C . LYS A 1 92 ? 5.560 9.008 -7.217 1.00 94.88 92 LYS A C 1
ATOM 747 O O . LYS A 1 92 ? 6.152 9.382 -8.219 1.00 94.88 92 LYS A O 1
ATOM 752 N N . LEU A 1 93 ? 5.833 7.850 -6.608 1.00 94.75 93 LEU A N 1
ATOM 753 C CA . LEU A 1 93 ? 6.928 6.973 -7.029 1.00 94.75 93 LEU A CA 1
ATOM 754 C C . LEU A 1 93 ? 6.847 6.626 -8.523 1.00 94.75 93 LEU A C 1
ATOM 756 O O . LEU A 1 93 ? 7.844 6.718 -9.226 1.00 94.75 93 LEU A O 1
ATOM 760 N N . CYS A 1 94 ? 5.671 6.244 -9.027 1.00 95.31 94 CYS A N 1
ATOM 761 C CA . CYS A 1 94 ? 5.513 5.921 -10.447 1.00 95.31 94 CYS A CA 1
ATOM 762 C C . CYS A 1 94 ? 5.673 7.152 -11.350 1.00 95.31 94 CYS A C 1
ATOM 764 O O . CYS A 1 94 ? 6.103 7.016 -12.492 1.00 95.31 94 CYS A O 1
ATOM 766 N N . THR A 1 95 ? 5.332 8.344 -10.857 1.00 95.50 95 THR A N 1
ATOM 767 C CA . THR A 1 95 ? 5.550 9.603 -11.582 1.00 95.50 95 THR A CA 1
ATOM 768 C C . THR A 1 95 ? 7.045 9.897 -11.691 1.00 95.50 95 THR A C 1
ATOM 770 O O . THR A 1 95 ? 7.541 10.091 -12.799 1.00 95.50 95 THR A O 1
ATOM 773 N N . ASP A 1 96 ? 7.774 9.833 -10.576 1.00 95.62 96 ASP A N 1
ATOM 774 C CA . ASP A 1 96 ? 9.222 10.075 -10.517 1.00 95.62 96 ASP A CA 1
ATOM 775 C C . ASP A 1 96 ? 10.008 9.080 -11.382 1.00 95.62 96 ASP A C 1
ATOM 777 O O . ASP A 1 96 ? 10.961 9.431 -12.079 1.00 95.62 96 ASP A O 1
ATOM 781 N N . GLU A 1 97 ? 9.566 7.823 -11.384 1.00 95.56 97 GLU A N 1
ATOM 782 C CA . GLU A 1 97 ? 10.162 6.732 -12.155 1.00 95.56 97 GLU A CA 1
ATOM 783 C C . GLU A 1 97 ? 9.688 6.685 -13.621 1.00 95.56 97 GLU A C 1
ATOM 785 O O . GLU A 1 97 ? 10.092 5.785 -14.366 1.00 95.56 97 GLU A O 1
ATOM 790 N N . ASN A 1 98 ? 8.869 7.657 -14.051 1.00 96.44 98 ASN A N 1
ATOM 791 C CA . ASN A 1 98 ? 8.298 7.773 -15.398 1.00 96.44 98 ASN A CA 1
ATOM 792 C C . ASN A 1 98 ? 7.559 6.502 -15.866 1.00 96.44 98 ASN A C 1
ATOM 794 O O . ASN A 1 98 ? 7.684 6.083 -17.016 1.00 96.44 98 ASN A O 1
ATOM 798 N N . CYS A 1 99 ? 6.800 5.875 -14.967 1.00 96.19 99 CYS A N 1
ATOM 799 C CA . CYS A 1 99 ? 6.068 4.624 -15.192 1.00 96.19 99 CYS A CA 1
ATOM 800 C C . CYS A 1 99 ? 4.659 4.650 -14.574 1.00 96.19 99 CYS A C 1
ATOM 802 O O . CYS A 1 99 ? 4.208 3.688 -13.950 1.00 96.19 99 CYS A O 1
ATOM 804 N N . PHE A 1 100 ? 3.950 5.776 -14.701 1.00 95.94 100 PHE A N 1
ATOM 805 C CA . PHE A 1 100 ? 2.622 5.958 -14.098 1.00 95.94 100 PHE A CA 1
ATOM 806 C C . PHE A 1 100 ? 1.579 4.932 -14.574 1.00 95.94 100 PHE A C 1
ATOM 808 O O . PHE A 1 100 ? 0.665 4.581 -13.832 1.00 95.94 100 PHE A O 1
ATOM 815 N N . ASP A 1 101 ? 1.749 4.378 -15.772 1.00 94.56 101 ASP A N 1
ATOM 816 C CA . ASP A 1 101 ? 0.953 3.273 -16.312 1.00 94.56 101 ASP A CA 1
ATOM 817 C C . ASP A 1 101 ? 0.984 2.008 -15.434 1.00 94.56 101 ASP A C 1
ATOM 819 O O . ASP A 1 101 ? 0.020 1.234 -15.435 1.00 94.56 101 ASP A O 1
ATOM 823 N N . LEU A 1 102 ? 2.039 1.832 -14.627 1.00 95.44 102 LEU A N 1
ATOM 824 C CA . LEU A 1 102 ? 2.183 0.730 -13.676 1.00 95.44 102 LEU A CA 1
ATOM 825 C C . LEU A 1 102 ? 1.385 0.918 -12.376 1.00 95.44 102 LEU A C 1
ATOM 827 O O . LEU A 1 102 ? 1.157 -0.063 -11.661 1.00 95.44 102 LEU A O 1
ATOM 831 N N . ALA A 1 103 ? 0.942 2.141 -12.059 1.00 94.94 103 ALA A N 1
ATOM 832 C CA . ALA A 1 103 ? 0.284 2.451 -10.787 1.00 94.94 103 ALA A CA 1
ATOM 833 C C . ALA A 1 103 ? -0.978 1.603 -10.565 1.00 94.94 103 ALA A C 1
ATOM 835 O O . ALA A 1 103 ? -1.184 1.075 -9.472 1.00 94.94 103 ALA A O 1
ATOM 836 N N . GLN A 1 104 ? -1.766 1.378 -11.621 1.00 93.31 104 GLN A N 1
ATOM 837 C CA . GLN A 1 104 ? -2.977 0.554 -11.557 1.00 93.31 104 GLN A CA 1
ATOM 838 C C . GLN A 1 104 ? -2.696 -0.887 -11.105 1.00 93.31 104 GLN A C 1
ATOM 840 O O . GLN A 1 104 ? -3.487 -1.463 -10.365 1.00 93.31 104 GLN A O 1
ATOM 845 N N . TYR A 1 105 ? -1.561 -1.468 -11.509 1.00 94.75 105 TYR A N 1
ATOM 846 C CA . TYR A 1 105 ? -1.172 -2.830 -11.137 1.00 94.75 105 TYR A CA 1
ATOM 847 C C . TYR A 1 105 ? -0.696 -2.865 -9.689 1.00 94.75 105 TYR A C 1
ATOM 849 O O . TYR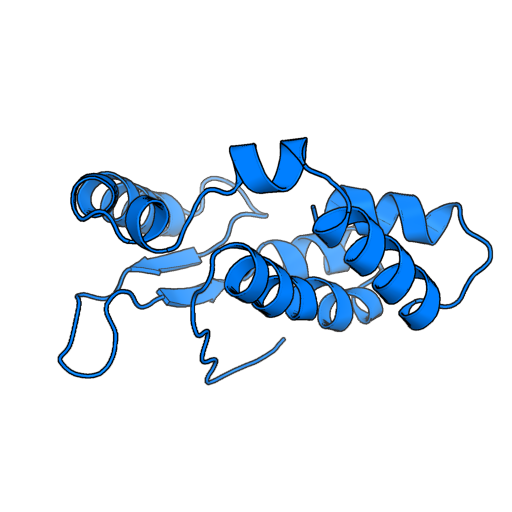 A 1 105 ? -1.079 -3.746 -8.925 1.00 94.75 105 TYR A O 1
ATOM 857 N N . LEU A 1 106 ? 0.063 -1.846 -9.278 1.00 94.25 106 LEU A N 1
ATOM 858 C CA . LEU A 1 106 ? 0.490 -1.699 -7.893 1.00 94.25 106 LEU A CA 1
ATOM 859 C C . LEU A 1 106 ? -0.692 -1.556 -6.930 1.00 94.25 106 LEU A C 1
ATOM 861 O O . LEU A 1 106 ? -0.672 -2.156 -5.859 1.00 94.25 106 LEU A O 1
ATOM 865 N N . CYS A 1 107 ? -1.741 -0.831 -7.325 1.00 92.88 107 CYS A N 1
ATOM 866 C CA . CYS A 1 107 ? -2.970 -0.713 -6.541 1.00 92.88 107 CYS A CA 1
ATOM 867 C C . CYS A 1 107 ? -3.735 -2.038 -6.400 1.00 92.88 107 CYS A C 1
ATOM 869 O O . CYS A 1 107 ? -4.435 -2.225 -5.405 1.00 92.88 107 CYS A O 1
ATOM 871 N N . ARG A 1 108 ? -3.604 -2.981 -7.348 1.00 92.75 108 ARG A N 1
ATOM 872 C CA . ARG A 1 108 ? -4.230 -4.312 -7.227 1.00 92.75 108 ARG A CA 1
ATOM 873 C C . ARG A 1 108 ? -3.625 -5.126 -6.085 1.00 92.75 108 ARG A C 1
ATOM 875 O O . ARG A 1 108 ? -4.323 -5.964 -5.516 1.00 92.75 108 ARG A O 1
ATOM 882 N N . PHE A 1 109 ? -2.369 -4.865 -5.708 1.00 94.25 109 PHE A N 1
ATOM 883 C CA . PHE A 1 109 ? -1.746 -5.583 -4.599 1.00 94.25 109 PHE A CA 1
ATOM 884 C C . PHE A 1 109 ? -2.421 -5.300 -3.260 1.00 94.25 109 PHE A C 1
ATOM 886 O O . PHE A 1 109 ? -2.389 -6.180 -2.414 1.00 94.25 109 PHE A O 1
ATOM 893 N N . ASP A 1 110 ? -3.123 -4.178 -3.079 1.00 93.88 110 ASP A N 1
ATOM 894 C CA . ASP A 1 110 ? -3.896 -3.937 -1.851 1.00 93.88 110 ASP A CA 1
ATOM 895 C C . ASP A 1 110 ? -4.915 -5.067 -1.595 1.00 93.88 110 ASP A C 1
ATOM 897 O O . ASP A 1 110 ? -5.048 -5.546 -0.468 1.00 93.88 110 ASP A O 1
ATOM 901 N N . PHE A 1 111 ? -5.572 -5.563 -2.653 1.00 95.44 111 PHE A N 1
ATOM 902 C CA . PHE A 1 111 ? -6.506 -6.691 -2.564 1.00 95.44 111 PHE A CA 1
ATOM 903 C C . PHE A 1 111 ? -5.796 -8.020 -2.303 1.00 95.44 111 PHE A C 1
ATOM 905 O O . PHE A 1 111 ? -6.300 -8.835 -1.540 1.00 95.44 111 PHE A O 1
ATOM 912 N N . VAL A 1 112 ? -4.613 -8.221 -2.887 1.00 95.62 112 VAL A N 1
ATOM 913 C CA . VAL A 1 112 ? -3.781 -9.411 -2.639 1.00 95.62 112 VAL A CA 1
ATOM 914 C C . VAL A 1 112 ? -3.351 -9.468 -1.174 1.00 95.62 112 VAL A C 1
ATOM 916 O O . VAL A 1 112 ? -3.444 -10.511 -0.538 1.00 95.62 112 VAL A O 1
ATOM 919 N N . LEU A 1 113 ? -2.918 -8.339 -0.608 1.00 96.06 113 LEU A N 1
ATOM 920 C CA . LEU A 1 113 ? -2.543 -8.259 0.803 1.00 96.06 113 LEU A CA 1
ATOM 921 C C . LEU A 1 113 ? -3.739 -8.535 1.715 1.00 96.06 113 LEU A C 1
ATOM 923 O O . LEU A 1 113 ? -3.599 -9.266 2.694 1.00 96.06 113 LEU A O 1
ATOM 927 N N . ALA A 1 114 ? -4.899 -7.952 1.401 1.00 96.50 114 ALA A N 1
ATOM 928 C CA . ALA A 1 114 ? -6.125 -8.186 2.153 1.00 96.50 114 ALA A CA 1
ATOM 929 C C . ALA A 1 114 ? -6.518 -9.670 2.134 1.00 96.50 114 ALA A C 1
ATOM 931 O O . ALA A 1 114 ? -6.759 -10.233 3.200 1.00 96.50 114 ALA A O 1
ATOM 932 N N . ASP A 1 115 ? -6.485 -10.313 0.965 1.00 97.31 115 ASP A N 1
ATOM 933 C CA . ASP A 1 115 ? -6.803 -11.736 0.816 1.00 97.31 115 ASP A CA 1
ATOM 934 C C . ASP A 1 115 ? -5.837 -12.631 1.606 1.00 97.31 115 ASP A C 1
ATOM 936 O O . ASP A 1 115 ? -6.276 -13.450 2.412 1.00 97.31 115 ASP A O 1
ATOM 940 N N . ILE A 1 116 ? -4.521 -12.403 1.489 1.00 97.06 116 ILE A N 1
ATOM 941 C CA . ILE A 1 116 ? -3.504 -13.151 2.252 1.00 97.06 116 ILE A CA 1
ATOM 942 C C . ILE A 1 116 ? -3.734 -13.030 3.768 1.00 97.06 116 ILE A C 1
ATOM 944 O O . ILE A 1 116 ? -3.547 -14.003 4.501 1.00 97.06 116 ILE A O 1
ATOM 948 N N . MET A 1 117 ? -4.143 -11.852 4.250 1.00 97.25 117 MET A N 1
ATOM 949 C CA . MET A 1 117 ? -4.457 -11.627 5.667 1.00 97.25 117 MET A CA 1
ATOM 950 C C . MET A 1 117 ? -5.808 -12.216 6.101 1.00 97.25 117 MET A C 1
ATOM 952 O O . MET A 1 117 ? -6.058 -12.301 7.305 1.00 97.25 117 MET A O 1
ATOM 956 N N . GLY A 1 118 ? -6.680 -12.604 5.166 1.00 96.69 118 GLY A N 1
ATOM 957 C CA . GLY A 1 118 ? -8.059 -13.012 5.446 1.00 96.69 118 GLY A CA 1
ATOM 958 C C . GLY A 1 118 ? -8.995 -11.836 5.747 1.00 96.69 118 GLY A C 1
ATOM 959 O O . GLY A 1 118 ? -9.915 -11.973 6.548 1.00 96.69 118 GLY A O 1
ATOM 960 N N . MET A 1 119 ? -8.746 -10.669 5.146 1.00 95.50 119 MET A N 1
ATOM 961 C CA . MET A 1 119 ? -9.558 -9.459 5.290 1.00 95.50 119 MET A CA 1
ATOM 962 C C . MET A 1 119 ? -10.371 -9.169 4.031 1.00 95.50 119 MET A C 1
ATOM 964 O O . MET A 1 119 ? -9.936 -9.411 2.907 1.00 95.50 119 MET A O 1
ATOM 968 N N . LYS A 1 120 ? -11.532 -8.539 4.219 1.00 95.00 120 LYS A N 1
ATOM 969 C CA . LYS A 1 120 ? -12.261 -7.890 3.129 1.00 95.00 120 LYS A CA 1
ATOM 970 C C . LYS A 1 120 ? -11.765 -6.451 2.985 1.00 95.00 120 LYS A C 1
ATOM 972 O O . LYS A 1 120 ? -11.778 -5.702 3.957 1.00 95.00 120 LYS A O 1
ATOM 977 N N . LEU A 1 121 ? -11.371 -6.061 1.774 1.00 95.31 121 LEU A N 1
ATOM 978 C CA . LEU A 1 121 ? -11.03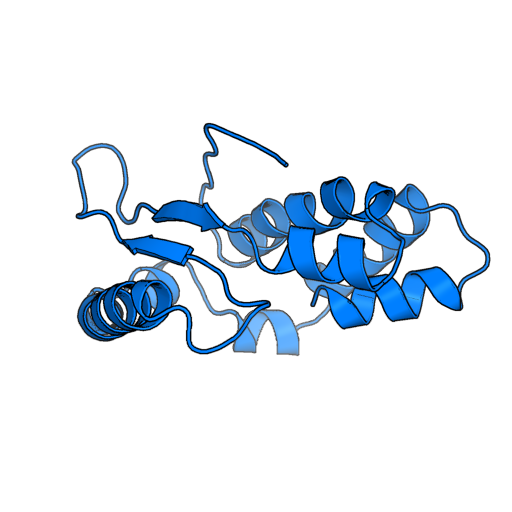0 -4.680 1.437 1.00 95.31 121 LEU A CA 1
ATOM 979 C C . LEU A 1 121 ? -12.100 -4.082 0.524 1.00 95.31 121 LEU A C 1
ATOM 981 O O . LEU A 1 121 ? -12.414 -4.642 -0.525 1.00 95.31 121 LEU A O 1
ATOM 985 N N . GLU A 1 122 ? -12.608 -2.913 0.900 1.00 94.44 122 GLU A N 1
ATOM 986 C CA . GLU A 1 122 ? -13.463 -2.083 0.056 1.00 94.44 122 GLU A CA 1
ATOM 987 C C . GLU A 1 122 ? -12.754 -0.762 -0.247 1.00 94.44 122 GLU A C 1
ATOM 989 O O . GLU A 1 122 ? -12.114 -0.171 0.621 1.00 94.44 122 GLU A O 1
ATOM 994 N N . ARG A 1 123 ? -12.852 -0.305 -1.498 1.00 92.31 123 ARG A N 1
ATOM 995 C CA . ARG A 1 123 ? -12.299 0.974 -1.950 1.00 92.31 123 ARG A CA 1
ATOM 996 C C . ARG A 1 123 ? -13.386 1.765 -2.652 1.00 92.31 123 ARG A C 1
ATOM 998 O O . ARG A 1 123 ? -14.079 1.235 -3.514 1.00 92.31 123 ARG A O 1
ATOM 1005 N N . THR A 1 124 ? -13.484 3.044 -2.323 1.00 87.38 124 THR A N 1
ATOM 1006 C CA . THR A 1 124 ? -14.373 3.991 -3.009 1.00 87.38 124 THR A CA 1
ATOM 1007 C C . THR A 1 124 ? -13.692 4.652 -4.206 1.00 87.38 124 THR A C 1
ATOM 1009 O O . THR A 1 124 ? -14.372 5.121 -5.115 1.00 87.38 124 THR A O 1
ATOM 1012 N N . MET A 1 125 ? -12.353 4.665 -4.232 1.00 77.56 125 MET A N 1
ATOM 1013 C CA . MET A 1 125 ? -11.543 5.217 -5.316 1.00 77.56 125 MET A CA 1
ATOM 1014 C C . MET A 1 125 ? -10.311 4.349 -5.614 1.00 77.56 125 MET A C 1
ATOM 1016 O O . MET A 1 125 ? -9.698 3.734 -4.730 1.00 77.56 125 MET A O 1
ATOM 1020 N N . THR A 1 126 ? -9.919 4.361 -6.884 1.00 70.75 126 THR A N 1
ATOM 1021 C CA . THR A 1 126 ? -8.661 3.808 -7.403 1.00 70.75 126 TH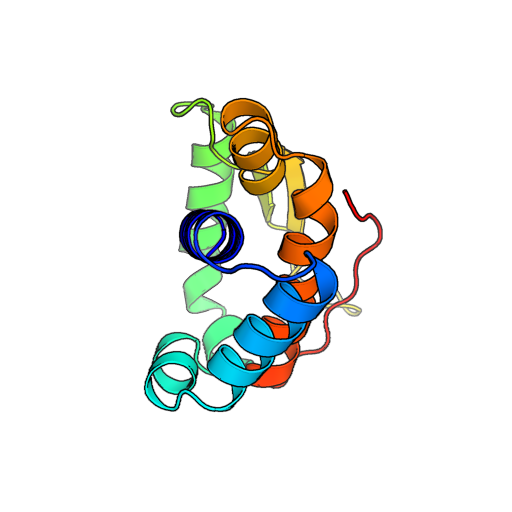R A CA 1
ATOM 1022 C C . THR A 1 126 ? -7.899 4.908 -8.134 1.00 70.75 126 THR A C 1
ATOM 1024 O O . THR A 1 126 ? -8.523 5.842 -8.638 1.00 70.75 126 THR A O 1
ATOM 1027 N N . ALA A 1 127 ? -6.567 4.813 -8.113 1.00 59.69 127 ALA A N 1
ATOM 1028 C CA . ALA A 1 127 ? -5.678 5.700 -8.861 1.00 59.69 127 ALA A CA 1
ATOM 1029 C C . ALA A 1 127 ? -5.784 5.459 -10.371 1.00 59.69 127 ALA A C 1
ATOM 1031 O O . ALA A 1 127 ? -6.074 4.300 -10.751 1.00 59.69 127 ALA A O 1
#

Radius of gyration: 15.63 Å; chains: 1; bounding box: 35×36×41 Å